Protein AF-A0A7K3WWL7-F1 (afdb_monomer_lite)

Structure (mmCIF, N/CA/C/O backbone):
data_AF-A0A7K3WWL7-F1
#
_entry.id   AF-A0A7K3WWL7-F1
#
loop_
_atom_site.group_PDB
_atom_site.id
_atom_site.type_symbol
_atom_site.label_atom_id
_atom_site.label_alt_id
_atom_site.label_comp_id
_atom_site.label_asym_id
_atom_site.label_entity_id
_atom_site.label_seq_id
_atom_site.pdbx_PDB_ins_code
_atom_site.Cartn_x
_atom_site.Cartn_y
_atom_site.Cartn_z
_atom_site.occupancy
_atom_site.B_iso_or_equiv
_atom_site.auth_seq_id
_atom_site.auth_comp_id
_atom_site.auth_asym_id
_atom_site.auth_atom_id
_atom_site.pdbx_PDB_model_num
ATOM 1 N N . MET A 1 1 ? 14.937 -1.738 -18.372 1.00 59.97 1 MET A N 1
ATOM 2 C CA . MET A 1 1 ? 14.174 -1.066 -17.294 1.00 59.97 1 MET A CA 1
ATOM 3 C C . MET A 1 1 ? 14.539 -1.701 -15.960 1.00 59.97 1 MET A C 1
ATOM 5 O O . MET A 1 1 ? 14.448 -2.924 -15.848 1.00 59.97 1 MET A O 1
ATOM 9 N N . LYS A 1 2 ? 15.017 -0.916 -14.988 1.00 86.12 2 LYS A N 1
ATOM 10 C CA . LYS A 1 2 ? 15.494 -1.442 -13.696 1.00 86.12 2 LYS A CA 1
ATOM 11 C C . LYS A 1 2 ? 14.296 -1.912 -12.861 1.00 86.12 2 LYS A C 1
ATOM 13 O O . LYS A 1 2 ? 13.237 -1.295 -12.897 1.00 86.12 2 LYS A O 1
ATOM 18 N N . LEU A 1 3 ? 14.447 -2.994 -12.089 1.00 90.38 3 LEU A N 1
ATOM 19 C CA . LEU A 1 3 ? 13.361 -3.567 -11.270 1.00 90.38 3 LEU A CA 1
ATOM 20 C C . LEU A 1 3 ? 12.676 -2.516 -10.378 1.00 90.38 3 LEU A C 1
ATOM 22 O O . LEU A 1 3 ? 11.458 -2.513 -10.254 1.00 90.38 3 LEU A O 1
ATOM 26 N N . GLN A 1 4 ? 13.454 -1.597 -9.804 1.00 92.31 4 GLN A N 1
ATOM 27 C CA . GLN A 1 4 ? 12.937 -0.516 -8.966 1.00 92.31 4 GLN A CA 1
ATOM 28 C C . GLN A 1 4 ? 11.984 0.425 -9.715 1.00 92.31 4 GLN A C 1
ATOM 30 O O . GLN A 1 4 ? 10.943 0.765 -9.168 1.00 92.31 4 GLN A O 1
ATOM 35 N N . GLU A 1 5 ? 12.303 0.807 -10.953 1.00 93.19 5 GLU A N 1
ATOM 36 C CA . GLU A 1 5 ? 11.451 1.685 -11.771 1.00 93.19 5 GLU A CA 1
ATOM 37 C C . GLU A 1 5 ? 10.092 1.027 -12.025 1.00 93.19 5 GLU A C 1
ATOM 39 O O . GLU A 1 5 ? 9.056 1.651 -11.820 1.00 93.19 5 GLU A O 1
ATOM 44 N N . LYS A 1 6 ?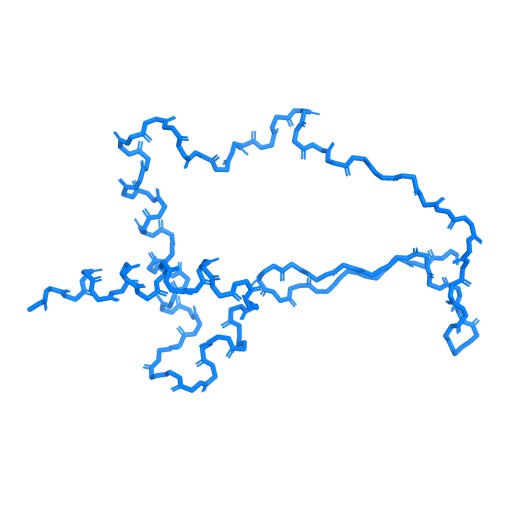 10.086 -0.270 -12.369 1.00 94.31 6 LYS A N 1
ATOM 45 C CA . LYS A 1 6 ? 8.847 -1.042 -12.566 1.00 94.31 6 LYS A CA 1
ATOM 46 C C . LYS A 1 6 ? 7.985 -1.082 -11.305 1.00 94.31 6 LYS A C 1
ATOM 48 O O . LYS A 1 6 ? 6.770 -0.948 -11.379 1.00 94.31 6 LYS A O 1
ATOM 53 N N . MET A 1 7 ? 8.607 -1.295 -10.148 1.00 95.12 7 MET A N 1
ATOM 54 C CA . MET A 1 7 ? 7.882 -1.397 -8.880 1.00 95.12 7 MET A CA 1
ATOM 55 C C . MET A 1 7 ? 7.373 -0.037 -8.400 1.00 95.12 7 MET A C 1
ATOM 57 O O . MET A 1 7 ? 6.296 0.035 -7.822 1.00 95.12 7 MET A O 1
ATOM 61 N N . PHE A 1 8 ? 8.108 1.043 -8.662 1.00 94.75 8 PHE A N 1
ATOM 62 C CA . PHE A 1 8 ? 7.663 2.398 -8.343 1.00 94.75 8 PHE A CA 1
ATOM 63 C C . PHE A 1 8 ? 6.506 2.834 -9.244 1.00 94.75 8 PHE A C 1
ATOM 65 O O . PHE A 1 8 ? 5.508 3.325 -8.726 1.00 94.75 8 PHE A O 1
ATOM 72 N N . ALA A 1 9 ? 6.576 2.543 -10.545 1.00 94.62 9 ALA A N 1
ATOM 73 C CA . ALA A 1 9 ? 5.461 2.763 -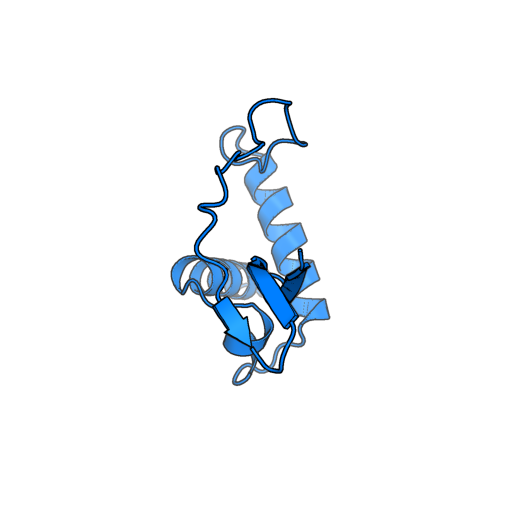11.464 1.00 94.62 9 ALA A CA 1
ATOM 74 C C . ALA A 1 9 ? 4.206 1.988 -11.028 1.00 94.62 9 ALA A C 1
ATOM 76 O O . ALA A 1 9 ? 3.101 2.518 -11.057 1.00 94.62 9 ALA A O 1
ATOM 77 N N . LEU A 1 10 ? 4.376 0.751 -10.546 1.00 94.62 10 LEU A N 1
ATOM 78 C CA . LEU A 1 10 ? 3.268 -0.034 -10.005 1.00 94.62 10 LEU A CA 1
ATOM 79 C C . LEU A 1 10 ? 2.643 0.611 -8.756 1.00 94.62 10 LEU A C 1
ATOM 81 O O . LEU A 1 10 ? 1.425 0.586 -8.599 1.00 94.62 10 LEU A O 1
ATOM 85 N N . VAL A 1 11 ? 3.464 1.179 -7.868 1.00 94.19 11 VAL A N 1
ATOM 86 C CA . VAL A 1 11 ? 2.982 1.909 -6.687 1.00 94.19 11 VAL A CA 1
ATOM 87 C C . VAL A 1 11 ? 2.214 3.166 -7.097 1.00 94.19 11 VAL A C 1
ATOM 89 O O . VAL A 1 11 ? 1.157 3.416 -6.529 1.00 94.19 11 VAL A O 1
ATOM 92 N N . GLN A 1 12 ? 2.692 3.921 -8.087 1.00 93.62 12 GLN A N 1
ATOM 93 C CA . GLN A 1 12 ? 1.982 5.100 -8.596 1.00 93.62 12 GLN A CA 1
ATOM 94 C C . GLN A 1 12 ? 0.634 4.725 -9.216 1.00 93.62 12 GLN A C 1
ATOM 96 O O . GLN A 1 12 ? -0.384 5.282 -8.820 1.00 93.62 12 GLN A O 1
ATOM 101 N N . ALA A 1 13 ? 0.609 3.706 -10.078 1.00 93.50 13 ALA A N 1
ATOM 102 C CA . ALA A 1 13 ? -0.627 3.206 -10.676 1.00 93.50 13 ALA A CA 1
ATOM 103 C C . ALA A 1 13 ? -1.648 2.760 -9.613 1.00 93.50 13 ALA A C 1
ATOM 105 O O . ALA A 1 13 ? -2.844 2.996 -9.756 1.00 93.50 13 ALA A O 1
ATOM 106 N N . TRP A 1 14 ? -1.184 2.155 -8.513 1.00 94.31 14 TRP A N 1
ATOM 107 C CA . TRP A 1 14 ? -2.053 1.845 -7.377 1.00 94.31 14 TRP A CA 1
ATOM 108 C C . TRP A 1 14 ? -2.616 3.114 -6.720 1.00 94.31 14 TRP A C 1
ATOM 110 O O . TRP A 1 14 ? -3.817 3.187 -6.475 1.00 94.31 14 TRP A O 1
ATOM 120 N N . GLN A 1 15 ? -1.777 4.118 -6.451 1.00 89.31 15 GLN A N 1
ATOM 121 C CA . GLN A 1 15 ? -2.216 5.372 -5.829 1.00 89.31 15 GLN A CA 1
ATOM 122 C C . GLN A 1 15 ? -3.245 6.124 -6.683 1.00 89.31 15 GLN A C 1
ATOM 124 O O . GLN A 1 15 ? -4.197 6.669 -6.134 1.00 89.31 15 GLN A O 1
ATOM 129 N N . GLU A 1 16 ? -3.073 6.116 -8.004 1.00 91.00 16 GLU A N 1
ATOM 130 C CA . GLU A 1 16 ? -3.997 6.731 -8.964 1.00 91.00 16 GLU A CA 1
ATOM 131 C C . GLU A 1 16 ? -5.314 5.957 -9.098 1.00 91.00 16 GLU A C 1
ATOM 133 O O . GLU A 1 16 ? -6.355 6.557 -9.343 1.00 91.00 16 GLU A O 1
ATOM 138 N N . SER A 1 17 ? -5.293 4.635 -8.896 1.00 87.38 17 SER A N 1
ATOM 139 C CA . SER A 1 17 ? -6.493 3.796 -9.019 1.00 87.38 17 SER A CA 1
ATOM 140 C C . SER A 1 17 ? -7.532 4.012 -7.914 1.00 87.38 17 SER A C 1
ATOM 142 O O . SER A 1 17 ? -8.695 3.669 -8.102 1.00 87.38 17 SER A O 1
ATOM 144 N N . GLY A 1 18 ? -7.120 4.496 -6.735 1.00 84.12 18 GLY A N 1
ATOM 145 C CA . GLY A 1 18 ? -7.982 4.583 -5.548 1.00 84.12 18 GLY A CA 1
ATOM 146 C C . GLY A 1 18 ? -8.424 3.231 -4.961 1.00 84.12 18 GLY A C 1
ATOM 147 O O . GLY A 1 18 ? -9.120 3.210 -3.949 1.00 84.12 18 GLY A O 1
ATOM 148 N N . MET A 1 19 ? -8.009 2.107 -5.553 1.00 84.19 19 MET A N 1
ATOM 149 C CA . MET A 1 19 ? -8.385 0.759 -5.122 1.00 84.19 19 MET A CA 1
ATOM 150 C C . MET A 1 19 ? -7.666 0.355 -3.832 1.00 84.19 19 MET A C 1
ATOM 152 O O . MET A 1 19 ? -6.538 0.780 -3.548 1.00 84.19 19 MET A O 1
ATOM 156 N N . VAL A 1 20 ? -8.266 -0.555 -3.063 1.00 85.75 20 VAL A N 1
ATOM 157 C CA . VAL A 1 20 ? -7.544 -1.206 -1.963 1.00 85.75 20 VAL A CA 1
ATOM 158 C C . VAL A 1 20 ? -6.445 -2.114 -2.519 1.00 85.75 20 VAL A C 1
ATOM 160 O O . VAL A 1 20 ? -6.547 -2.670 -3.612 1.00 85.75 20 VAL A O 1
ATOM 163 N N . ARG A 1 21 ? -5.347 -2.272 -1.769 1.00 86.31 21 ARG A N 1
ATOM 164 C CA . ARG A 1 21 ? -4.156 -2.996 -2.262 1.00 86.31 21 ARG A CA 1
ATOM 165 C C . ARG A 1 21 ? -4.449 -4.433 -2.684 1.00 86.31 21 ARG A C 1
ATOM 167 O O . ARG A 1 21 ? -3.840 -4.904 -3.633 1.00 86.31 21 ARG A O 1
ATOM 174 N N . GLN A 1 22 ? -5.313 -5.137 -1.955 1.00 86.56 22 GLN A N 1
ATOM 175 C CA . GLN A 1 22 ? -5.639 -6.532 -2.263 1.00 86.56 22 GLN A CA 1
ATOM 176 C C . GLN A 1 22 ? -6.358 -6.657 -3.608 1.00 86.56 22 GLN A C 1
ATOM 178 O O . GLN A 1 22 ? -5.955 -7.484 -4.419 1.00 86.56 22 GLN A O 1
ATOM 183 N N . GLU A 1 23 ? -7.335 -5.790 -3.870 1.00 88.44 23 GLU A N 1
ATOM 184 C CA . GLU A 1 23 ? -8.052 -5.733 -5.148 1.00 88.44 23 GLU A CA 1
ATOM 185 C C . GLU A 1 23 ? -7.121 -5.316 -6.286 1.00 88.44 23 GLU A C 1
ATOM 187 O O . GLU A 1 23 ? -7.054 -5.981 -7.310 1.00 88.44 23 GLU A O 1
ATOM 192 N N . PHE A 1 24 ? -6.299 -4.284 -6.085 1.00 93.00 24 PHE A N 1
ATOM 193 C CA . PHE A 1 24 ? -5.361 -3.839 -7.118 1.00 93.00 24 PHE A CA 1
ATOM 194 C C . PHE A 1 24 ? -4.334 -4.914 -7.511 1.00 93.00 24 PHE A C 1
ATOM 196 O O . PHE A 1 24 ? -3.822 -4.922 -8.632 1.00 93.00 24 PHE A O 1
ATOM 203 N N . LEU A 1 25 ? -3.975 -5.796 -6.578 1.00 94.38 25 LEU A N 1
ATOM 204 C CA . LEU A 1 25 ? -2.978 -6.838 -6.795 1.00 94.38 25 LEU A CA 1
ATOM 205 C C . LEU A 1 25 ? -3.572 -8.183 -7.227 1.00 94.38 25 LEU A C 1
ATOM 207 O O . LEU A 1 25 ? -2.777 -9.073 -7.524 1.00 94.38 25 LEU A O 1
ATOM 211 N N . SER A 1 26 ? -4.901 -8.339 -7.288 1.00 92.19 26 SER A N 1
ATOM 212 C CA . SER A 1 26 ? -5.553 -9.632 -7.559 1.00 92.19 26 SER A CA 1
ATOM 213 C C . SER A 1 26 ? -5.049 -10.284 -8.848 1.00 92.19 26 SER A C 1
ATOM 215 O O . SER A 1 26 ? -4.724 -11.468 -8.860 1.00 92.19 26 SER A O 1
ATOM 217 N N . ASP A 1 27 ? -4.874 -9.478 -9.895 1.00 90.19 27 ASP A N 1
ATOM 218 C CA . ASP A 1 27 ? -4.516 -9.947 -11.238 1.00 90.19 27 ASP A CA 1
ATOM 219 C C . ASP A 1 27 ? -3.021 -9.761 -11.543 1.00 90.19 27 ASP A C 1
ATOM 221 O O . ASP A 1 27 ? -2.579 -9.807 -12.694 1.00 90.19 27 ASP A O 1
ATOM 225 N N . LYS A 1 28 ? -2.206 -9.484 -10.517 1.00 90.38 28 LYS A N 1
ATOM 226 C CA . LYS A 1 28 ? -0.786 -9.156 -10.676 1.00 90.38 28 LYS A CA 1
ATOM 227 C C . LYS A 1 28 ? 0.096 -10.243 -10.076 1.00 90.38 28 LYS A C 1
ATOM 229 O O . LYS A 1 28 ? -0.125 -10.722 -8.973 1.00 90.38 28 LYS A O 1
ATOM 234 N N . ALA A 1 29 ? 1.203 -10.550 -10.750 1.00 90.31 29 ALA A N 1
ATOM 235 C CA . ALA A 1 29 ? 2.185 -11.550 -10.310 1.00 90.31 29 ALA A CA 1
ATOM 236 C C . ALA A 1 29 ? 3.063 -11.103 -9.112 1.00 90.31 29 ALA A C 1
ATOM 238 O O . ALA A 1 29 ? 4.228 -11.492 -8.995 1.00 90.31 29 ALA A O 1
ATOM 239 N N . ILE A 1 30 ? 2.552 -10.237 -8.232 1.00 92.31 30 ILE A N 1
ATOM 240 C CA . ILE A 1 30 ? 3.272 -9.708 -7.073 1.00 92.31 30 ILE A CA 1
ATOM 241 C C . ILE A 1 30 ? 2.459 -9.908 -5.796 1.00 92.31 30 ILE A C 1
ATOM 243 O O . ILE A 1 30 ? 1.344 -9.425 -5.652 1.00 92.31 30 ILE A O 1
ATOM 247 N N . SER A 1 31 ? 3.070 -10.581 -4.823 1.00 92.44 31 SER A N 1
ATOM 248 C CA . SER A 1 31 ? 2.479 -10.751 -3.495 1.00 92.44 31 SER A CA 1
ATOM 249 C C . SER A 1 31 ? 2.313 -9.410 -2.773 1.00 92.44 31 SER A C 1
ATOM 251 O O . SER A 1 31 ? 3.189 -8.541 -2.879 1.00 92.44 31 SER A O 1
ATOM 253 N N . LEU A 1 32 ? 1.303 -9.317 -1.909 1.00 89.81 32 LEU A N 1
ATOM 254 C CA . LEU A 1 32 ? 1.067 -8.159 -1.046 1.00 89.81 32 LEU A CA 1
ATOM 255 C C . LEU A 1 32 ? 2.297 -7.769 -0.204 1.00 89.81 32 LEU A C 1
ATOM 257 O O . LEU A 1 32 ? 2.639 -6.592 -0.130 1.00 89.81 32 LEU A O 1
ATOM 261 N N . SER A 1 33 ? 3.017 -8.733 0.379 1.00 90.12 33 SER A N 1
ATOM 262 C CA . SER A 1 33 ? 4.209 -8.460 1.203 1.00 90.12 33 SER A CA 1
ATOM 263 C C . SER A 1 33 ? 5.333 -7.802 0.400 1.00 90.12 33 SER A C 1
ATOM 265 O O . SER A 1 33 ? 5.914 -6.801 0.825 1.00 90.12 33 SER A O 1
ATOM 267 N N . LYS A 1 34 ? 5.602 -8.317 -0.806 1.00 91.88 34 LYS A N 1
ATOM 268 C CA . LYS A 1 34 ? 6.580 -7.731 -1.734 1.00 91.88 34 LYS A CA 1
ATOM 269 C C . LYS A 1 34 ? 6.149 -6.339 -2.190 1.00 91.88 34 LYS A C 1
ATOM 271 O O . LYS A 1 34 ? 6.983 -5.440 -2.247 1.00 91.88 34 LYS A O 1
ATOM 276 N N . PHE A 1 35 ? 4.863 -6.138 -2.467 1.00 94.56 35 PHE A N 1
ATOM 277 C CA . PHE A 1 35 ? 4.332 -4.817 -2.790 1.00 94.56 35 PHE A CA 1
ATOM 278 C C . PHE A 1 35 ? 4.494 -3.832 -1.622 1.00 94.56 35 PHE A C 1
ATOM 280 O O . PHE A 1 35 ? 4.998 -2.731 -1.821 1.00 94.56 35 PHE A O 1
ATOM 287 N N . ASN A 1 36 ? 4.171 -4.241 -0.392 1.00 89.81 36 ASN A N 1
ATOM 288 C CA . ASN A 1 36 ? 4.341 -3.416 0.807 1.00 89.81 36 ASN A CA 1
ATOM 289 C C . ASN A 1 36 ? 5.808 -3.008 1.023 1.00 89.81 36 ASN A C 1
ATOM 291 O O . ASN A 1 36 ? 6.077 -1.853 1.359 1.00 89.81 36 ASN A O 1
ATOM 295 N N . TYR A 1 37 ? 6.759 -3.912 0.770 1.00 93.62 37 TYR A N 1
ATOM 296 C CA . TYR A 1 37 ? 8.186 -3.582 0.781 1.00 93.62 37 TYR A CA 1
ATOM 297 C C . TYR A 1 37 ? 8.519 -2.458 -0.214 1.00 93.62 37 TYR A C 1
ATOM 299 O O . TYR A 1 37 ? 9.188 -1.483 0.139 1.00 93.62 37 TYR A O 1
ATOM 307 N N . TRP A 1 38 ? 8.029 -2.557 -1.454 1.00 94.50 38 TRP A N 1
ATOM 308 C CA . TRP A 1 38 ? 8.271 -1.537 -2.476 1.00 94.50 38 TRP A CA 1
ATOM 309 C C . TRP A 1 38 ? 7.556 -0.222 -2.189 1.00 94.50 38 TRP A C 1
ATOM 311 O O . TRP A 1 38 ? 8.146 0.826 -2.423 1.00 94.50 38 TRP A O 1
ATOM 321 N N . LEU A 1 39 ? 6.354 -0.255 -1.614 1.00 92.12 39 LEU A N 1
ATOM 322 C CA . LEU A 1 39 ? 5.639 0.931 -1.150 1.00 92.12 39 LEU A CA 1
ATOM 323 C C . LEU A 1 39 ? 6.425 1.659 -0.052 1.00 92.12 39 LEU A C 1
ATOM 325 O O . LEU A 1 39 ? 6.589 2.878 -0.108 1.00 92.12 39 LEU A O 1
ATOM 329 N N . TYR A 1 40 ? 6.958 0.921 0.926 1.00 89.25 40 TYR A N 1
ATOM 330 C CA . TYR A 1 40 ? 7.827 1.488 1.957 1.00 89.25 40 TYR A CA 1
ATOM 331 C C . TYR A 1 40 ? 9.084 2.117 1.340 1.00 89.25 40 TYR A C 1
ATOM 333 O O . TYR A 1 40 ? 9.425 3.266 1.631 1.00 89.25 40 TYR A O 1
ATOM 341 N N . LYS A 1 41 ? 9.746 1.394 0.430 1.00 89.50 41 LYS A N 1
ATOM 342 C CA . LYS A 1 41 ? 10.945 1.879 -0.262 1.00 89.50 41 LYS A CA 1
ATOM 343 C C . LYS A 1 41 ? 10.661 3.105 -1.139 1.00 89.50 41 LYS A C 1
ATOM 345 O O . LYS A 1 41 ? 11.472 4.029 -1.148 1.00 89.50 41 LYS A O 1
ATOM 350 N N . TYR A 1 42 ? 9.518 3.138 -1.825 1.00 89.94 42 TYR A N 1
ATOM 351 C CA . TYR A 1 42 ? 9.047 4.273 -2.619 1.00 89.94 42 TYR A CA 1
ATOM 352 C C . TYR A 1 42 ? 8.878 5.509 -1.736 1.00 89.94 42 TYR A C 1
ATOM 354 O O . TYR A 1 42 ? 9.515 6.529 -1.985 1.00 89.94 42 TYR A O 1
ATOM 362 N N . ARG A 1 43 ? 8.152 5.392 -0.619 1.00 87.19 43 ARG A N 1
ATOM 363 C CA . ARG A 1 43 ? 7.983 6.486 0.354 1.00 87.19 43 ARG A CA 1
ATOM 364 C C . ARG A 1 43 ? 9.320 7.013 0.876 1.00 87.19 43 ARG A C 1
ATOM 366 O O . ARG A 1 43 ? 9.543 8.217 0.875 1.00 87.19 43 ARG A O 1
ATOM 373 N N . LYS A 1 44 ? 10.250 6.124 1.240 1.00 85.94 44 LYS A N 1
ATOM 374 C CA . LYS A 1 44 ? 11.593 6.517 1.696 1.00 85.94 44 LYS A CA 1
ATOM 375 C C . LYS A 1 44 ? 12.412 7.217 0.604 1.00 85.94 44 LYS A C 1
ATOM 377 O O . LYS A 1 44 ? 13.201 8.105 0.909 1.00 85.94 44 LYS A O 1
ATOM 382 N N . SER A 1 45 ? 12.241 6.843 -0.667 1.00 85.00 45 SER A N 1
ATOM 383 C CA . SER A 1 45 ? 12.890 7.557 -1.776 1.00 85.00 45 SER A CA 1
ATOM 384 C C . SER A 1 45 ? 12.310 8.953 -2.005 1.00 85.00 45 SER A C 1
ATOM 386 O O . SER A 1 45 ? 13.072 9.863 -2.319 1.00 85.00 45 SER A O 1
ATOM 388 N N . GLN A 1 46 ? 11.009 9.140 -1.759 1.00 79.88 46 GLN A N 1
ATOM 389 C CA . GLN A 1 46 ? 10.359 10.450 -1.829 1.00 79.88 46 GLN A CA 1
ATOM 390 C C . GLN A 1 46 ? 10.749 11.361 -0.654 1.00 79.88 46 GLN A C 1
ATOM 392 O O . GLN A 1 46 ? 10.812 12.566 -0.832 1.00 79.88 46 GLN A O 1
ATOM 397 N N . GLN A 1 47 ? 11.115 10.812 0.514 1.00 64.69 47 GLN A N 1
ATOM 398 C CA . GLN A 1 47 ? 11.570 11.585 1.688 1.00 64.69 47 GLN A CA 1
ATOM 399 C C . GLN A 1 47 ? 12.874 12.375 1.482 1.00 64.69 47 GLN A C 1
ATOM 401 O O . GLN A 1 47 ? 13.188 13.242 2.292 1.00 64.69 47 GLN A O 1
ATOM 406 N N . LYS A 1 48 ? 13.637 12.120 0.409 1.00 55.69 48 LYS A N 1
ATOM 407 C CA . LYS A 1 48 ? 14.747 13.007 0.015 1.00 55.69 48 LYS A CA 1
ATOM 408 C C . LYS A 1 48 ? 14.260 14.340 -0.579 1.00 55.69 48 LYS A C 1
ATOM 410 O O . LYS A 1 48 ? 15.062 15.254 -0.722 1.00 55.69 48 LYS A O 1
ATOM 415 N N . HIS A 1 49 ? 12.963 14.457 -0.874 1.00 47.28 49 HIS A N 1
ATOM 416 C CA . HIS A 1 49 ? 12.261 15.700 -1.168 1.00 47.28 49 HIS A CA 1
ATOM 417 C C . HIS A 1 49 ? 11.291 16.014 -0.007 1.00 47.28 49 HIS A C 1
ATOM 419 O O . HIS A 1 49 ? 10.358 15.247 0.232 1.00 47.28 49 HIS A O 1
ATOM 425 N N . PRO A 1 50 ? 11.464 17.127 0.727 1.00 46.47 50 PRO A N 1
ATOM 426 C CA . PRO A 1 50 ? 10.752 17.401 1.985 1.00 46.47 50 PRO A CA 1
ATOM 427 C C . PRO A 1 50 ? 9.229 17.634 1.881 1.00 46.47 50 PRO A C 1
ATOM 429 O O . PRO A 1 50 ? 8.601 17.930 2.889 1.00 46.47 50 PRO A O 1
ATOM 432 N N . GLN A 1 51 ? 8.609 17.467 0.709 1.00 49.28 51 GLN A N 1
ATOM 433 C CA . GLN A 1 51 ? 7.243 17.944 0.455 1.00 49.28 51 GLN A CA 1
ATOM 434 C C . GLN A 1 51 ? 6.144 16.863 0.545 1.00 49.28 51 GLN A C 1
ATOM 436 O O . GLN A 1 51 ? 4.976 17.199 0.412 1.00 49.28 51 GLN A O 1
ATOM 441 N N . ASN A 1 52 ? 6.472 15.577 0.750 1.00 45.22 52 ASN A N 1
ATOM 442 C CA . ASN A 1 52 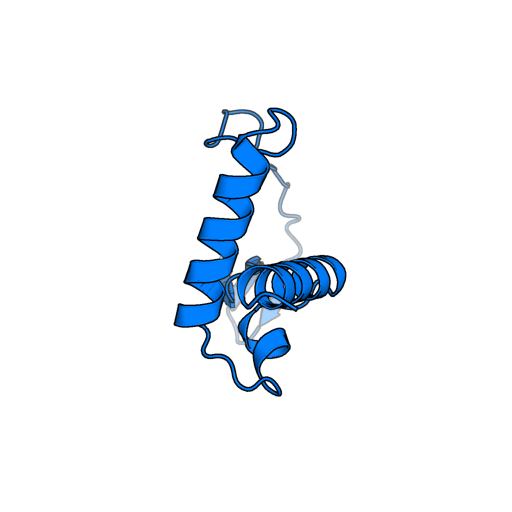? 5.491 14.472 0.691 1.00 45.22 52 ASN A CA 1
ATOM 443 C C . ASN A 1 52 ? 5.633 13.461 1.848 1.00 45.22 52 ASN A C 1
ATOM 445 O O . ASN A 1 52 ? 5.915 12.277 1.645 1.00 45.22 52 ASN A O 1
ATOM 449 N N . LEU A 1 53 ? 5.436 13.920 3.085 1.00 48.72 53 LEU A N 1
ATOM 450 C CA . LEU A 1 53 ? 5.243 13.048 4.249 1.00 48.72 53 LEU A CA 1
ATOM 451 C C . LEU A 1 53 ? 3.742 12.732 4.419 1.00 48.72 53 LEU A C 1
ATOM 453 O O . LEU A 1 53 ? 2.944 13.662 4.373 1.00 48.72 53 LEU A O 1
ATOM 457 N N . PRO A 1 54 ? 3.322 11.489 4.743 1.00 41.97 54 PRO A N 1
ATOM 458 C CA . PRO A 1 54 ? 2.313 11.345 5.778 1.00 41.97 54 PRO A CA 1
ATOM 459 C C . PRO A 1 54 ? 3.023 11.743 7.069 1.00 41.97 54 PRO A C 1
ATOM 461 O O . PRO A 1 54 ? 3.918 11.042 7.556 1.00 41.97 54 PRO A O 1
ATOM 464 N N . VAL A 1 55 ? 2.714 12.950 7.518 1.00 44.94 55 VAL A N 1
ATOM 465 C CA . VAL A 1 55 ? 3.212 13.515 8.759 1.00 44.94 55 VAL A CA 1
ATOM 466 C C . VAL A 1 55 ? 2.947 12.501 9.872 1.00 44.94 55 VAL A C 1
ATOM 468 O O . VAL A 1 55 ? 1.902 11.858 9.945 1.00 44.94 55 VAL A O 1
ATOM 471 N N . ARG A 1 56 ? 3.966 12.274 10.701 1.00 45.84 56 ARG A N 1
ATOM 472 C CA . ARG A 1 56 ? 3.833 11.576 11.978 1.00 45.84 56 ARG A CA 1
ATOM 473 C C . ARG A 1 56 ? 2.717 12.305 12.721 1.00 45.84 56 ARG A C 1
ATOM 475 O O . ARG A 1 56 ? 2.973 13.446 13.083 1.00 45.84 56 ARG A O 1
ATOM 482 N N . SER A 1 57 ? 1.534 11.689 12.840 1.00 43.50 57 SER A N 1
ATOM 483 C CA . SER A 1 57 ? 0.256 12.317 13.207 1.00 43.50 57 SER A CA 1
ATOM 484 C C . SER A 1 57 ? 0.460 13.572 14.048 1.00 43.50 57 SER A C 1
ATOM 486 O O . SER A 1 57 ? 0.679 13.487 15.258 1.00 43.50 57 SER A O 1
ATOM 488 N N . THR A 1 58 ? 0.482 14.739 13.403 1.00 43.19 58 THR A N 1
ATOM 489 C CA . THR A 1 58 ? 0.397 15.985 14.155 1.00 43.19 58 THR A CA 1
ATOM 490 C C . THR A 1 58 ? -1.037 16.074 14.671 1.00 43.19 58 THR A C 1
ATOM 492 O O . THR A 1 58 ? -1.949 15.532 14.041 1.00 43.19 58 THR A O 1
ATOM 495 N N . PRO A 1 59 ? -1.286 16.753 15.800 1.00 47.06 59 PRO A N 1
ATOM 496 C CA . PRO A 1 59 ? -2.637 16.906 16.348 1.00 47.06 59 PRO A CA 1
ATOM 497 C C . PRO A 1 59 ? -3.677 17.487 15.363 1.00 47.06 59 PRO A C 1
ATOM 499 O O . PRO A 1 59 ? -4.866 17.442 15.655 1.00 47.06 59 PRO A O 1
ATOM 502 N N . GLY A 1 60 ? -3.249 18.015 14.206 1.00 42.59 60 GLY A N 1
ATOM 503 C CA . GLY A 1 60 ? -4.103 18.549 13.141 1.00 42.59 60 GLY A CA 1
ATOM 504 C C . GLY A 1 60 ? -4.467 17.581 12.003 1.00 42.59 60 GLY A C 1
ATOM 505 O O . GLY A 1 60 ? -5.341 17.918 11.214 1.00 42.59 60 GLY A O 1
ATOM 506 N N . ASP A 1 61 ? -3.864 16.388 11.911 1.00 48.38 61 ASP A N 1
ATOM 507 C CA . ASP A 1 61 ? -4.218 15.379 10.886 1.00 48.38 61 ASP A CA 1
ATOM 508 C C . ASP A 1 61 ? -5.439 14.524 11.282 1.00 48.38 61 ASP A C 1
ATOM 510 O O . ASP A 1 61 ? -5.859 13.611 10.563 1.00 48.38 61 ASP A O 1
ATOM 514 N N . PHE A 1 62 ? -6.030 14.812 12.442 1.00 51.88 62 PHE A N 1
ATOM 515 C CA . PHE A 1 62 ? -7.271 14.203 12.891 1.00 51.88 62 PHE A CA 1
ATOM 516 C C . PHE A 1 62 ? -8.455 14.822 12.137 1.00 51.88 62 PHE A C 1
ATOM 518 O O . PHE A 1 62 ? -8.893 15.934 12.433 1.00 51.88 62 PHE A O 1
ATOM 525 N N . LYS A 1 63 ? -9.005 14.091 11.161 1.00 57.84 63 LYS A N 1
ATOM 526 C CA . LYS A 1 63 ? -10.306 14.434 10.576 1.00 57.84 63 LYS A CA 1
ATOM 527 C C . LYS A 1 63 ? -11.418 14.013 11.532 1.00 57.84 63 LYS A C 1
ATOM 529 O O . LYS A 1 63 ? -11.869 12.872 11.500 1.00 57.84 63 LYS A O 1
ATOM 534 N N . SER A 1 64 ? -11.847 14.959 12.363 1.00 42.06 64 SER A N 1
ATOM 535 C CA . SER A 1 64 ? -13.118 14.868 13.079 1.00 42.06 64 SER A CA 1
ATOM 536 C C . SER A 1 64 ? -14.268 14.916 12.072 1.00 42.06 64 SER A C 1
ATOM 538 O O . SER A 1 64 ? -14.292 15.779 11.193 1.00 42.06 64 SER A O 1
ATOM 540 N N . PHE A 1 65 ? -15.214 13.996 12.199 1.00 55.09 65 PHE A N 1
ATOM 541 C CA . PHE A 1 65 ? -16.512 14.061 11.541 1.00 55.09 65 PHE A CA 1
ATOM 542 C C . PHE A 1 65 ? -17.572 13.896 12.628 1.00 55.09 65 PHE A C 1
ATOM 544 O O . PHE A 1 65 ? -17.396 13.130 13.575 1.00 55.09 65 PHE A O 1
ATOM 551 N N . VAL A 1 66 ? -18.655 14.655 12.511 1.00 55.28 66 VAL A N 1
ATOM 552 C CA . VAL A 1 66 ? -19.815 14.494 13.384 1.00 55.28 66 VAL A CA 1
ATOM 553 C C . VAL A 1 66 ? -20.634 13.349 12.807 1.00 55.28 66 VAL A C 1
ATOM 555 O O . VAL A 1 66 ? -21.001 13.392 11.633 1.00 55.28 66 VAL A O 1
ATOM 558 N N . LEU A 1 67 ? -20.868 12.313 13.608 1.00 54.09 67 LEU A N 1
ATOM 559 C CA . LEU A 1 67 ? -21.806 11.257 13.252 1.00 54.09 67 LEU A CA 1
ATOM 560 C C . LEU A 1 67 ? -23.217 11.839 13.343 1.00 54.09 67 LEU A C 1
ATOM 562 O O . LEU A 1 67 ? -23.620 12.326 14.397 1.00 54.09 67 LEU A O 1
ATOM 566 N N . SER A 1 68 ? -23.937 11.846 12.226 1.00 56.34 68 SER A N 1
ATOM 567 C CA . SER A 1 68 ? -25.373 12.117 12.221 1.00 56.34 68 SER A CA 1
ATOM 568 C C . SER A 1 68 ? -26.086 10.901 12.818 1.00 56.34 68 SER A C 1
ATOM 570 O O . SER A 1 68 ? -25.767 9.778 12.440 1.00 56.34 68 SER A O 1
ATOM 572 N N . ASP A 1 69 ? -27.044 11.110 13.725 1.00 57.44 69 ASP A N 1
ATOM 573 C CA . ASP A 1 69 ? -27.801 10.056 14.437 1.00 57.44 69 ASP A CA 1
ATOM 574 C C . ASP A 1 69 ? -28.695 9.172 13.534 1.00 57.44 69 ASP A C 1
ATOM 576 O O . ASP A 1 69 ? -29.516 8.393 14.017 1.00 57.44 69 ASP A O 1
ATOM 580 N N . GLU A 1 70 ? -28.544 9.253 12.212 1.00 56.78 70 GLU A N 1
ATOM 581 C CA . GLU A 1 70 ? -29.219 8.384 11.249 1.00 56.78 70 GLU A CA 1
ATOM 582 C C . GLU A 1 70 ? -28.519 7.018 11.227 1.00 56.78 70 GLU A C 1
ATOM 584 O O . GLU A 1 70 ? -27.743 6.683 10.332 1.00 56.78 70 GLU A O 1
ATOM 589 N N . ALA A 1 71 ? -28.763 6.237 12.279 1.00 55.25 71 ALA A N 1
ATOM 590 C CA . ALA A 1 71 ? -28.296 4.867 12.397 1.00 55.25 71 ALA A CA 1
ATOM 591 C C . ALA A 1 71 ? -28.820 4.018 11.230 1.00 55.25 71 ALA A C 1
ATOM 593 O O . ALA A 1 71 ? -30.022 3.966 10.964 1.00 55.25 71 ALA A O 1
ATOM 594 N N . ILE A 1 72 ? -27.915 3.305 10.560 1.00 57.72 72 ILE A N 1
ATOM 595 C CA . ILE A 1 72 ? -28.290 2.294 9.575 1.00 57.72 72 ILE A CA 1
ATOM 596 C C . ILE A 1 72 ? -28.535 0.997 10.348 1.00 57.72 72 ILE A C 1
ATOM 598 O O . ILE A 1 72 ? -27.596 0.365 10.841 1.00 57.72 72 ILE A O 1
ATOM 602 N N . GLU A 1 73 ? -29.799 0.597 10.474 1.00 56.41 73 GLU A N 1
ATOM 603 C CA . GLU A 1 73 ? -30.155 -0.692 11.063 1.00 56.41 73 GLU A CA 1
ATOM 604 C C . GLU A 1 73 ? -29.737 -1.820 10.117 1.00 56.41 73 GLU A C 1
ATOM 606 O O . GLU A 1 73 ? -30.300 -2.000 9.037 1.00 56.41 73 GLU A O 1
ATOM 611 N N . THR A 1 74 ? -28.741 -2.605 10.523 1.00 51.81 74 THR A N 1
ATOM 612 C CA . THR A 1 74 ? -28.391 -3.850 9.834 1.00 51.81 74 THR A CA 1
ATOM 613 C C . THR A 1 74 ? -28.449 -4.979 10.852 1.00 51.81 74 THR A C 1
ATOM 615 O O . THR A 1 74 ? -27.731 -4.968 11.847 1.00 51.81 74 THR A O 1
ATOM 618 N N . SER A 1 75 ? -29.326 -5.960 10.628 1.00 56.00 75 SER A N 1
ATOM 619 C CA . SER A 1 75 ? -29.416 -7.177 11.454 1.00 56.00 75 SER A CA 1
ATOM 620 C C . SER A 1 75 ? -29.654 -6.931 12.957 1.00 56.00 75 SER A C 1
ATOM 622 O O . SER A 1 75 ? -29.102 -7.642 13.794 1.00 56.00 75 SER A O 1
ATOM 624 N N . GLY A 1 76 ? -30.469 -5.929 13.310 1.00 58.72 76 GLY A N 1
ATOM 625 C CA . GLY A 1 76 ? -30.810 -5.606 14.706 1.00 58.72 76 GLY A CA 1
ATOM 626 C C . GLY A 1 76 ? -29.712 -4.876 15.489 1.00 58.72 76 GLY A C 1
ATOM 627 O O . GLY A 1 76 ? -29.851 -4.700 16.697 1.00 58.72 76 GLY A O 1
ATOM 628 N N . GLN A 1 77 ? -28.638 -4.446 14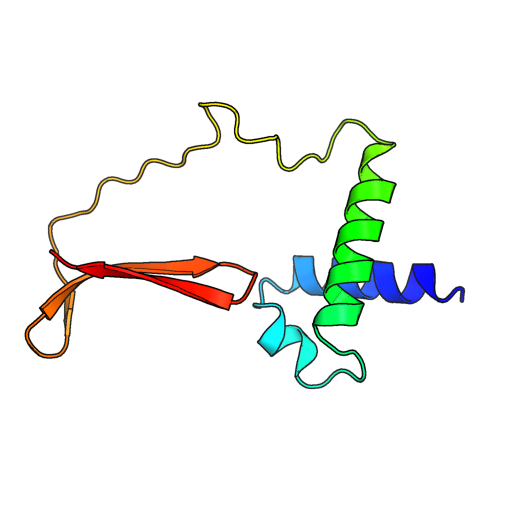.819 1.00 55.47 77 GLN A N 1
ATOM 629 C CA . GLN A 1 77 ? -27.580 -3.618 15.390 1.00 55.47 77 GLN A CA 1
ATOM 630 C C . GLN A 1 77 ? -27.465 -2.298 14.623 1.00 55.47 77 GLN A C 1
ATOM 632 O O . GLN A 1 77 ? -27.389 -2.273 13.392 1.00 55.47 77 GLN A O 1
ATOM 637 N N . SER A 1 78 ? -27.447 -1.199 15.372 1.00 59.47 78 SER A N 1
ATOM 638 C CA . SER A 1 78 ? -27.267 0.150 14.843 1.00 59.47 78 SER A CA 1
ATOM 639 C C . SER A 1 78 ? -25.796 0.367 14.500 1.00 59.47 78 SER A C 1
ATOM 641 O O . SER A 1 78 ? -24.962 0.553 15.390 1.00 59.47 78 SER A O 1
ATOM 643 N N . VAL A 1 79 ? -25.464 0.319 13.208 1.00 64.25 79 VAL A N 1
ATOM 644 C CA . VAL A 1 79 ? -24.128 0.673 12.718 1.00 64.25 79 VAL A CA 1
ATOM 645 C C . VAL A 1 79 ? -24.083 2.187 12.552 1.00 64.25 79 VAL A C 1
ATOM 647 O O . VAL A 1 79 ? -24.816 2.744 11.735 1.00 64.25 79 VAL A O 1
ATOM 650 N N . SER A 1 80 ? -23.229 2.855 13.325 1.00 64.19 80 SER A N 1
ATOM 651 C CA . SER A 1 80 ? -23.048 4.307 13.233 1.00 64.19 80 SER A CA 1
ATOM 652 C C . SER A 1 80 ? -21.962 4.692 12.237 1.00 64.19 80 SER A C 1
ATOM 654 O O . SER A 1 80 ? -22.014 5.775 11.657 1.00 64.19 80 SER A O 1
ATOM 656 N N . MET A 1 81 ? -20.990 3.809 11.982 1.00 66.81 81 MET A N 1
ATOM 657 C CA . MET A 1 81 ? -19.986 4.063 10.954 1.00 66.81 81 MET A CA 1
ATOM 658 C C . MET A 1 81 ? -19.300 2.804 10.438 1.00 66.81 81 MET A C 1
ATOM 660 O O . MET A 1 81 ? -18.993 1.885 11.196 1.00 66.81 81 MET A O 1
ATOM 664 N N . GLU A 1 82 ? -18.931 2.824 9.161 1.00 76.44 82 GLU A N 1
ATOM 665 C CA . GLU A 1 82 ? -18.015 1.853 8.583 1.00 76.44 82 GLU A CA 1
ATOM 666 C C . GLU A 1 82 ? -16.938 2.553 7.744 1.00 76.44 82 GLU A C 1
ATOM 668 O O . GLU A 1 82 ? -17.249 3.345 6.855 1.00 76.44 82 GLU A O 1
ATOM 673 N N . ILE A 1 83 ? -15.662 2.261 8.013 1.00 78.31 83 ILE A N 1
ATOM 674 C CA . ILE A 1 83 ? -14.535 2.755 7.212 1.00 78.31 83 ILE A CA 1
ATOM 675 C C . ILE A 1 83 ? -13.630 1.606 6.768 1.00 78.31 83 ILE A C 1
ATOM 67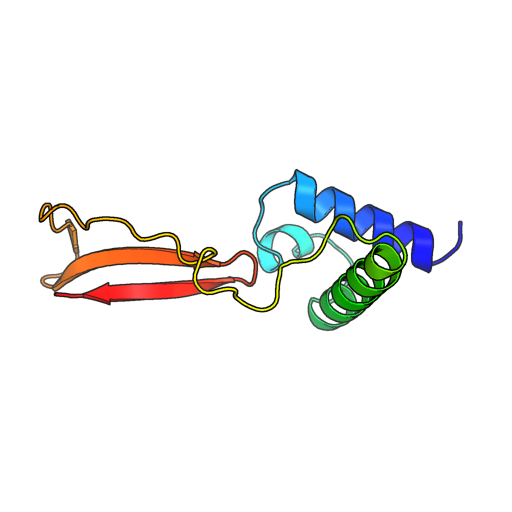7 O O . ILE A 1 83 ? -13.320 0.704 7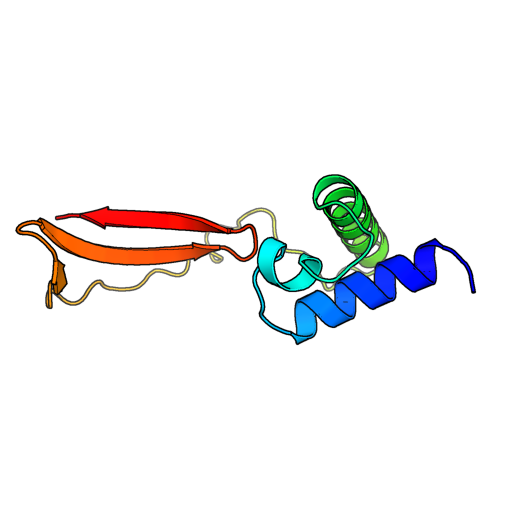.545 1.00 78.31 83 ILE A O 1
ATOM 681 N N . THR A 1 84 ? -13.148 1.669 5.525 1.00 70.75 84 THR A N 1
ATOM 682 C CA . THR A 1 84 ? -12.141 0.736 4.998 1.00 70.75 84 THR A CA 1
ATOM 683 C C . THR A 1 84 ? -10.881 1.497 4.604 1.00 70.75 84 THR A C 1
ATOM 685 O O . THR A 1 84 ? -10.903 2.408 3.780 1.00 70.75 84 THR A O 1
ATOM 688 N N . THR A 1 85 ? -9.753 1.135 5.211 1.00 73.06 85 THR A N 1
ATOM 689 C CA . THR A 1 85 ? -8.453 1.743 4.899 1.00 73.06 85 THR A CA 1
ATOM 690 C C . THR A 1 85 ? -7.923 1.247 3.547 1.00 73.06 85 THR A C 1
ATOM 692 O O . THR A 1 85 ? -8.212 0.117 3.157 1.00 73.06 85 THR A O 1
ATOM 695 N N . PRO A 1 86 ? -7.017 1.983 2.871 1.00 55.22 86 PRO A N 1
ATOM 696 C CA . PRO A 1 86 ? -6.354 1.497 1.651 1.00 55.22 86 PRO A CA 1
ATOM 697 C C . PRO A 1 86 ? -5.551 0.198 1.848 1.00 55.22 86 PRO A C 1
ATOM 699 O O . PRO A 1 86 ? -5.199 -0.487 0.888 1.00 55.22 86 PRO A O 1
ATOM 702 N N . SER A 1 87 ? -5.209 -0.129 3.098 1.00 53.19 87 SER A N 1
ATOM 703 C CA . SER A 1 87 ? -4.607 -1.407 3.496 1.00 53.19 87 SER A CA 1
ATOM 704 C C . SER A 1 87 ? -5.599 -2.572 3.587 1.00 53.19 87 SER A C 1
ATOM 706 O O . SER A 1 87 ? -5.144 -3.693 3.787 1.00 53.19 87 SER A O 1
ATOM 708 N N . GLY A 1 88 ? -6.904 -2.330 3.448 1.00 51.09 88 GLY A N 1
ATOM 709 C CA . GLY A 1 88 ? -7.963 -3.336 3.568 1.00 51.09 88 GLY A CA 1
ATOM 710 C C . GLY A 1 88 ? -8.464 -3.564 4.997 1.00 51.09 88 GLY A C 1
ATOM 711 O O . GLY A 1 88 ? -9.275 -4.452 5.224 1.00 51.09 88 GLY A O 1
ATOM 712 N N . VAL A 1 89 ? -8.001 -2.784 5.981 1.00 72.81 89 VAL A N 1
ATOM 713 C CA . VAL A 1 89 ? -8.550 -2.849 7.347 1.00 72.81 89 VAL A CA 1
ATOM 714 C C . VAL A 1 89 ? -9.932 -2.212 7.348 1.00 72.81 89 VAL A C 1
ATOM 716 O O . VAL A 1 89 ? -10.035 -1.026 7.027 1.00 72.81 89 VAL A O 1
ATOM 719 N N . ARG A 1 90 ? -10.945 -2.994 7.724 1.00 76.88 90 ARG A N 1
ATOM 720 C CA . ARG A 1 90 ? -12.325 -2.557 7.939 1.00 76.88 90 ARG A CA 1
ATOM 721 C C . ARG A 1 90 ? -12.531 -2.244 9.418 1.00 76.88 90 ARG A C 1
ATOM 723 O O . ARG A 1 90 ? -12.163 -3.049 10.270 1.00 76.88 90 ARG A O 1
ATOM 730 N N . ILE A 1 91 ? -13.089 -1.080 9.715 1.00 81.62 91 ILE A N 1
ATOM 731 C CA . ILE A 1 91 ? -13.432 -0.642 11.068 1.00 81.62 91 ILE A CA 1
ATOM 732 C C . ILE A 1 91 ? -14.927 -0.344 11.060 1.00 81.62 91 ILE A C 1
ATOM 734 O O . ILE A 1 91 ? -15.381 0.490 10.279 1.00 81.62 91 ILE A O 1
ATOM 738 N N . THR A 1 92 ? -15.672 -1.035 11.919 1.00 79.88 92 THR A N 1
ATOM 739 C CA . THR A 1 92 ? -17.116 -0.847 12.096 1.00 79.88 92 THR A CA 1
ATOM 740 C C . THR A 1 92 ? -17.374 -0.346 13.511 1.00 79.88 92 THR A C 1
ATOM 742 O O . THR A 1 92 ? -16.867 -0.930 14.470 1.00 79.88 92 THR A O 1
ATOM 745 N N . ILE A 1 93 ? -18.128 0.743 13.628 1.00 78.50 93 ILE A N 1
ATOM 746 C CA . ILE A 1 93 ? -18.535 1.363 14.888 1.00 78.50 93 ILE A CA 1
ATOM 747 C C . ILE A 1 93 ? -20.031 1.095 15.071 1.00 78.50 93 ILE A C 1
ATOM 749 O O . ILE A 1 93 ? -20.828 1.348 14.165 1.00 78.50 93 ILE A O 1
ATOM 753 N N . TYR A 1 94 ? -20.381 0.559 16.237 1.00 76.56 94 TYR A N 1
ATOM 754 C CA . TYR A 1 94 ? -21.752 0.284 16.661 1.00 76.56 94 TYR A CA 1
ATOM 755 C C . TYR A 1 94 ? -22.124 1.239 17.800 1.00 76.56 94 TYR A C 1
ATOM 757 O O . TYR A 1 94 ? -21.235 1.638 18.559 1.00 76.56 94 TYR A O 1
ATOM 765 N N . ASN A 1 95 ? -23.408 1.587 17.907 1.00 63.06 95 ASN A N 1
ATOM 766 C CA . ASN A 1 95 ? -23.961 2.316 19.055 1.00 63.06 95 ASN A CA 1
ATOM 767 C C . ASN A 1 95 ? -24.423 1.370 20.168 1.00 63.06 95 ASN A C 1
ATOM 769 O O . ASN A 1 95 ? -24.863 0.243 19.840 1.00 63.06 95 ASN A O 1
#

Sequence (95 aa):
MKLQEKMFALVQAWQESGMVRQEFLSDKAISLSKFNYWLYKYRKSQQKHPQNLPVRSTPGDFKSFVLSDEAIETSGQSVSMEITTPSGVRITIYN

pLDDT: mean 73.34, std 18.35, range [41.97, 95.12]

Foldseek 3Di:
DDPLVVLLVLLVVLVVVPAAPCVSCVPPPDDPVRSVVSNVVNQVVCVVPVPDDPPPDDVPVDDDDDQDPPFDDDPNWGWRDWDADSNRDIDTDTD

Organism: NCBI:txid101383

Secondary structure (DSSP, 8-state):
--HHHHHHHHHHHHHHH---HHHHHTTSSS-HHHHHHHHHHHHHHHTTSTT----S--TT-----PPPS--EEETTEEEEEEEE-TT--EEEEE-

Radius of gyration: 17.73 Å; chains: 1; bounding box: 46×30×36 Å